Protein AF-A0A849DJ52-F1 (afdb_monomer_lite)

Structure (mmCIF, N/CA/C/O backbone):
data_AF-A0A849DJ52-F1
#
_entry.id   AF-A0A849DJ52-F1
#
loop_
_atom_site.group_PDB
_atom_site.id
_atom_site.type_symbol
_atom_site.label_atom_id
_atom_site.label_alt_id
_atom_site.label_comp_id
_atom_site.label_asym_id
_atom_site.label_entity_id
_atom_site.label_seq_id
_atom_site.pdbx_PDB_ins_code
_atom_site.Cartn_x
_atom_site.Cartn_y
_atom_site.Cartn_z
_atom_site.occupancy
_atom_site.B_iso_or_equiv
_atom_site.auth_seq_id
_atom_site.auth_comp_id
_atom_site.auth_asym_id
_atom_site.auth_atom_id
_atom_site.pdbx_PDB_model_num
ATOM 1 N N . MET A 1 1 ? -24.517 9.398 11.018 1.00 34.56 1 MET A N 1
ATOM 2 C CA . MET A 1 1 ? -25.218 9.205 9.733 1.00 34.56 1 MET A CA 1
ATOM 3 C C . MET A 1 1 ? -24.874 7.808 9.237 1.00 34.56 1 MET A C 1
ATOM 5 O O . MET A 1 1 ? -23.685 7.560 9.081 1.00 34.56 1 MET A O 1
ATOM 9 N N . PRO A 1 2 ? -25.833 6.880 9.090 1.00 39.38 2 PRO A N 1
ATOM 10 C CA . PRO A 1 2 ? -25.569 5.595 8.452 1.00 39.38 2 PRO A CA 1
ATOM 11 C C . PRO A 1 2 ? -25.467 5.815 6.936 1.00 39.38 2 PRO A C 1
ATOM 13 O O . PRO A 1 2 ? -26.338 6.447 6.345 1.00 39.38 2 PRO A O 1
ATOM 16 N N . THR A 1 3 ? -24.376 5.365 6.323 1.00 46.88 3 THR A N 1
ATOM 17 C CA . THR A 1 3 ? -24.147 5.455 4.877 1.00 46.88 3 THR A CA 1
ATOM 18 C C . THR A 1 3 ? -25.051 4.467 4.148 1.00 46.88 3 THR A C 1
ATOM 20 O O . THR A 1 3 ? -24.991 3.262 4.391 1.00 46.88 3 THR A O 1
ATOM 23 N N . THR A 1 4 ? -25.912 4.978 3.275 1.00 40.31 4 THR A N 1
ATOM 24 C CA . THR A 1 4 ? -26.724 4.183 2.351 1.00 40.31 4 THR A CA 1
ATOM 25 C C . THR A 1 4 ? -25.803 3.443 1.369 1.00 40.31 4 THR A C 1
ATOM 27 O O . THR A 1 4 ? -24.839 4.045 0.899 1.00 40.31 4 THR A O 1
ATOM 30 N N . PRO A 1 5 ? -26.059 2.163 1.051 1.00 43.84 5 PRO A N 1
ATOM 31 C CA . PRO A 1 5 ? -25.337 1.465 -0.009 1.00 43.84 5 PRO A CA 1
ATOM 32 C C . PRO A 1 5 ? -25.728 2.032 -1.382 1.00 43.84 5 PRO A C 1
ATOM 34 O O . PRO A 1 5 ? -26.912 2.255 -1.637 1.00 43.84 5 PRO A O 1
ATOM 37 N N . ASP A 1 6 ? -24.746 2.252 -2.260 1.00 45.34 6 ASP A N 1
ATOM 38 C CA . ASP A 1 6 ? -24.991 2.640 -3.653 1.00 45.34 6 ASP A CA 1
ATOM 39 C C . ASP A 1 6 ? -25.774 1.539 -4.392 1.00 45.34 6 ASP A C 1
ATOM 41 O O . ASP A 1 6 ? -25.472 0.346 -4.289 1.00 45.34 6 ASP A O 1
ATOM 45 N N . SER A 1 7 ? -26.792 1.956 -5.149 1.00 41.53 7 SER A N 1
ATOM 46 C CA . SER A 1 7 ? -27.849 1.122 -5.747 1.00 41.53 7 SER A CA 1
ATOM 47 C C . SER A 1 7 ? -27.408 0.111 -6.821 1.00 41.53 7 SER A C 1
ATOM 49 O O . SER A 1 7 ? -28.259 -0.583 -7.368 1.00 41.53 7 SER A O 1
ATOM 51 N N . ASP A 1 8 ? -26.110 -0.026 -7.097 1.00 46.09 8 ASP A N 1
ATOM 52 C CA . ASP A 1 8 ? -25.573 -0.922 -8.137 1.00 46.09 8 ASP A CA 1
ATOM 53 C C . ASP A 1 8 ? -24.935 -2.212 -7.588 1.00 46.09 8 ASP A C 1
ATOM 55 O O . ASP A 1 8 ? -24.319 -2.974 -8.333 1.00 46.09 8 ASP A O 1
ATOM 59 N N . GLY A 1 9 ? -24.993 -2.467 -6.276 1.00 43.56 9 GLY A N 1
ATOM 60 C CA . GLY A 1 9 ? -24.270 -3.601 -5.677 1.00 43.56 9 GLY A CA 1
ATOM 61 C C . GLY A 1 9 ? -22.739 -3.475 -5.783 1.00 43.56 9 GLY A C 1
ATOM 62 O O . GLY A 1 9 ? -22.006 -4.410 -5.453 1.00 43.56 9 GLY A O 1
ATOM 63 N N . ARG A 1 10 ? -22.241 -2.308 -6.215 1.00 45.94 10 ARG A N 1
ATOM 64 C CA . ARG A 1 10 ? -20.831 -1.924 -6.148 1.00 45.94 10 ARG A CA 1
ATOM 65 C C . ARG A 1 10 ? -20.465 -1.719 -4.690 1.00 45.94 10 ARG A C 1
ATOM 67 O O . ARG A 1 10 ? -20.949 -0.800 -4.041 1.00 45.94 10 ARG A O 1
ATOM 74 N N . LEU A 1 11 ? -19.594 -2.579 -4.174 1.00 42.84 11 LEU A N 1
ATOM 75 C CA . LEU A 1 11 ? -18.992 -2.350 -2.869 1.00 42.84 11 LEU A CA 1
ATOM 76 C C . LEU A 1 11 ? -18.143 -1.065 -2.962 1.00 42.84 11 LEU A C 1
ATOM 78 O O . LEU A 1 11 ? -17.189 -1.057 -3.745 1.00 42.84 11 LEU A O 1
ATOM 82 N N . PRO A 1 12 ? -18.411 -0.022 -2.148 1.00 51.62 12 PRO A N 1
ATOM 83 C CA . PRO A 1 12 ? -17.654 1.246 -2.125 1.00 51.62 12 PRO A CA 1
ATOM 84 C C . PRO A 1 12 ? -16.151 1.082 -1.843 1.00 51.62 12 PRO A C 1
ATOM 86 O O . PRO A 1 12 ? -15.365 2.023 -1.901 1.00 51.62 12 PRO A O 1
ATOM 89 N N . LEU A 1 13 ? -15.749 -0.138 -1.500 1.00 51.47 13 LEU A N 1
ATOM 90 C CA . LEU A 1 13 ? -14.443 -0.521 -1.008 1.00 51.47 13 LEU A CA 1
ATOM 91 C C . LEU A 1 13 ? -13.302 -0.245 -1.997 1.00 51.47 13 LEU A C 1
ATOM 93 O O . LEU A 1 13 ? -12.188 0.054 -1.564 1.00 51.47 13 LEU A O 1
ATOM 97 N N . LEU A 1 14 ? -13.566 -0.360 -3.308 1.00 55.97 14 LEU A N 1
ATOM 98 C CA . LEU A 1 14 ? -12.530 -0.458 -4.349 1.00 55.97 14 LEU A CA 1
ATOM 99 C C . LEU A 1 14 ? -12.877 0.274 -5.661 1.00 55.97 14 LEU A C 1
ATOM 101 O O . LEU A 1 14 ? -12.402 -0.104 -6.727 1.00 55.97 14 LEU A O 1
ATOM 105 N N . ASP A 1 15 ? -13.616 1.385 -5.604 1.00 60.03 15 ASP A N 1
ATOM 106 C CA . ASP A 1 15 ? -13.786 2.262 -6.783 1.00 60.03 15 ASP A CA 1
ATOM 107 C C . ASP A 1 15 ? -12.468 2.950 -7.229 1.00 60.03 15 ASP A C 1
ATOM 109 O O . ASP A 1 15 ? -12.388 3.614 -8.256 1.00 60.03 15 ASP A O 1
ATOM 113 N N . VAL A 1 16 ? -11.364 2.738 -6.500 1.00 60.03 16 VAL A N 1
ATOM 114 C CA . VAL A 1 16 ? -10.008 3.126 -6.935 1.00 60.03 16 VAL A CA 1
ATOM 115 C C . VAL A 1 16 ? -9.612 2.438 -8.249 1.00 60.03 16 VAL A C 1
ATOM 117 O O . VAL A 1 16 ? -8.852 3.007 -9.026 1.00 60.03 16 VAL A O 1
ATOM 120 N N . ALA A 1 17 ? -10.146 1.245 -8.517 1.00 63.12 17 ALA A N 1
ATOM 121 C CA . ALA A 1 17 ? -9.889 0.499 -9.745 1.00 63.12 17 ALA A CA 1
ATOM 122 C C . ALA A 1 17 ? -10.789 0.924 -10.924 1.00 63.12 17 ALA A C 1
ATOM 124 O O . ALA A 1 17 ? -10.765 0.272 -11.965 1.00 63.12 17 ALA A O 1
ATOM 125 N N . GLY A 1 18 ? -11.627 1.960 -10.769 1.00 65.00 18 GLY A N 1
ATOM 126 C CA . GLY A 1 18 ? -12.531 2.425 -11.829 1.00 65.00 18 GLY A CA 1
ATOM 127 C C . GLY A 1 18 ? -13.534 1.363 -12.297 1.00 65.00 18 GLY A C 1
ATOM 128 O O . GLY A 1 18 ? -13.941 1.360 -13.455 1.00 65.00 18 GLY A O 1
ATOM 129 N N . GLY A 1 19 ? -13.900 0.429 -11.413 1.00 68.19 19 GLY A N 1
ATOM 130 C CA . GLY A 1 19 ? -14.784 -0.696 -11.723 1.00 68.19 19 GLY A CA 1
ATOM 131 C C . GLY A 1 19 ? -14.089 -1.969 -12.219 1.00 68.19 19 GLY A C 1
ATOM 132 O O . GLY A 1 19 ? -14.780 -2.968 -12.423 1.00 68.19 19 GLY A O 1
ATOM 133 N N . ASP A 1 20 ? -12.760 -1.985 -12.359 1.00 75.44 20 ASP A N 1
ATOM 134 C CA . ASP A 1 20 ? -12.018 -3.191 -12.733 1.00 75.44 20 ASP A CA 1
ATOM 135 C C . ASP A 1 20 ? -11.967 -4.197 -11.566 1.00 75.44 20 ASP A C 1
ATOM 137 O O . ASP A 1 20 ? -11.340 -3.969 -10.522 1.00 75.44 20 ASP A O 1
ATOM 141 N N . GLN A 1 21 ? -12.641 -5.340 -11.733 1.00 75.06 21 GLN A N 1
ATOM 142 C CA . GLN A 1 21 ? -12.698 -6.380 -10.705 1.00 75.06 21 GLN A CA 1
ATOM 143 C C . GLN A 1 21 ? -11.374 -7.121 -10.509 1.00 75.06 21 GLN A C 1
ATOM 145 O O . GLN A 1 21 ? -11.105 -7.553 -9.385 1.00 75.06 21 GLN A O 1
ATOM 150 N N . ALA A 1 22 ? -10.571 -7.319 -11.555 1.00 79.00 22 ALA A N 1
ATOM 151 C CA . ALA A 1 22 ? -9.304 -8.036 -11.437 1.00 79.00 22 ALA A CA 1
ATOM 152 C C . ALA A 1 22 ? -8.297 -7.197 -10.643 1.00 79.00 22 ALA A C 1
ATOM 154 O O . ALA A 1 22 ? -7.700 -7.686 -9.683 1.00 79.00 22 ALA A O 1
ATOM 155 N N . VAL A 1 23 ? -8.208 -5.904 -10.957 1.00 78.56 23 VAL A N 1
ATOM 156 C CA . VAL A 1 23 ? -7.404 -4.928 -10.215 1.00 78.56 23 VAL A CA 1
ATOM 157 C C . VAL A 1 23 ? -7.918 -4.785 -8.781 1.00 78.56 23 VAL A C 1
ATOM 159 O O . VAL A 1 23 ? -7.127 -4.783 -7.841 1.00 78.56 23 VAL A O 1
ATOM 162 N N . SER A 1 24 ? -9.238 -4.759 -8.576 1.00 79.00 24 SER A N 1
ATOM 163 C CA . SER A 1 24 ? -9.835 -4.741 -7.232 1.00 79.00 24 SER A CA 1
ATOM 164 C C . SER A 1 24 ? -9.425 -5.955 -6.386 1.00 79.00 24 SER A C 1
ATOM 166 O O . SER A 1 24 ? -9.069 -5.812 -5.214 1.00 79.00 24 SER A O 1
ATOM 168 N N . ARG A 1 25 ? -9.450 -7.163 -6.965 1.00 81.94 25 ARG A N 1
ATOM 169 C CA . ARG A 1 25 ? -9.001 -8.390 -6.282 1.00 81.94 25 ARG A CA 1
ATOM 170 C C . ARG A 1 25 ? -7.511 -8.332 -5.973 1.00 81.94 25 ARG A C 1
ATOM 172 O O . ARG A 1 25 ? -7.128 -8.597 -4.838 1.00 81.94 25 ARG A O 1
ATOM 179 N N . HIS A 1 26 ? -6.703 -7.905 -6.939 1.00 84.69 26 HIS A N 1
ATOM 180 C CA . HIS A 1 26 ? -5.267 -7.753 -6.750 1.00 84.69 26 HIS A CA 1
ATOM 181 C C . HIS A 1 26 ? -4.934 -6.790 -5.598 1.00 84.69 26 HIS A C 1
ATOM 183 O O . HIS A 1 26 ? -4.177 -7.145 -4.697 1.00 84.69 26 HIS A O 1
ATOM 189 N N . LEU A 1 27 ? -5.575 -5.616 -5.550 1.00 84.50 27 LEU A N 1
ATOM 190 C CA . LEU A 1 27 ? -5.407 -4.655 -4.453 1.00 84.50 27 LEU A CA 1
ATOM 191 C C . LEU A 1 27 ? -5.787 -5.252 -3.091 1.00 84.50 27 LEU A C 1
ATOM 193 O O . LEU A 1 27 ? -5.105 -5.012 -2.093 1.00 84.50 27 LEU A O 1
ATOM 197 N N . ARG A 1 28 ? -6.850 -6.061 -3.037 1.00 86.25 28 ARG A N 1
ATOM 198 C CA . ARG A 1 28 ? -7.256 -6.769 -1.816 1.00 86.25 28 ARG A CA 1
ATOM 199 C C . ARG A 1 28 ? -6.188 -7.757 -1.347 1.00 86.25 28 ARG A C 1
ATOM 201 O O . ARG A 1 28 ? -5.915 -7.830 -0.149 1.00 86.25 28 ARG A O 1
ATOM 208 N N . ASP A 1 29 ? -5.580 -8.494 -2.268 1.00 88.31 29 ASP A N 1
ATOM 209 C CA . ASP A 1 29 ? -4.514 -9.441 -1.939 1.00 88.31 29 ASP A CA 1
ATOM 210 C C . ASP A 1 29 ? -3.242 -8.717 -1.477 1.00 88.31 29 ASP A C 1
ATOM 212 O O . ASP A 1 29 ? -2.635 -9.121 -0.485 1.00 88.31 29 ASP A O 1
ATOM 216 N N . CYS A 1 30 ? -2.899 -7.576 -2.085 1.00 88.00 30 CYS A N 1
ATOM 217 C CA . CYS A 1 30 ? -1.821 -6.714 -1.595 1.00 88.00 30 CYS A CA 1
ATOM 218 C C . CYS A 1 30 ? -2.063 -6.246 -0.152 1.00 88.00 30 CYS A C 1
ATOM 220 O O . CYS A 1 30 ? -1.162 -6.329 0.684 1.00 88.00 30 CYS A O 1
ATOM 222 N N . LEU A 1 31 ? -3.279 -5.795 0.172 1.00 89.69 31 LEU A N 1
ATOM 223 C CA . LEU A 1 31 ? -3.635 -5.365 1.528 1.00 89.69 31 LEU A CA 1
ATOM 224 C C . LEU A 1 31 ? -3.504 -6.500 2.552 1.00 89.69 31 LEU A C 1
ATOM 226 O O . LEU A 1 31 ? -2.996 -6.276 3.651 1.00 89.69 31 LEU A O 1
ATOM 230 N N . ARG A 1 32 ? -3.890 -7.730 2.189 1.00 90.75 32 ARG A N 1
ATOM 231 C CA . ARG A 1 32 ? -3.701 -8.914 3.046 1.00 90.75 32 ARG A CA 1
ATOM 232 C C . ARG A 1 32 ? -2.226 -9.165 3.348 1.00 90.75 32 ARG A C 1
ATOM 234 O O . ARG A 1 32 ? -1.871 -9.336 4.512 1.00 90.75 32 ARG A O 1
ATOM 241 N N . VAL A 1 33 ? -1.365 -9.092 2.333 1.00 90.50 33 VAL A N 1
ATOM 242 C CA . VAL A 1 33 ? 0.088 -9.238 2.518 1.00 90.50 33 VAL A CA 1
ATOM 243 C C . VAL A 1 33 ? 0.634 -8.155 3.451 1.00 90.50 33 VAL A C 1
ATOM 245 O O . VAL A 1 33 ? 1.401 -8.461 4.363 1.00 90.50 33 VAL A O 1
ATOM 248 N N . LEU A 1 34 ? 0.229 -6.894 3.271 1.00 88.00 34 LEU A N 1
ATOM 249 C CA . LEU A 1 34 ? 0.674 -5.798 4.139 1.00 88.00 34 LEU A CA 1
ATOM 250 C C . LEU A 1 34 ? 0.245 -6.012 5.597 1.00 88.00 34 LEU A C 1
ATOM 252 O O . LEU A 1 34 ? 1.057 -5.842 6.506 1.00 88.00 34 LEU A O 1
ATOM 256 N N . ARG A 1 35 ? -0.999 -6.443 5.822 1.00 89.94 35 ARG A N 1
ATOM 257 C CA . ARG A 1 35 ? -1.537 -6.769 7.150 1.00 89.94 35 ARG A CA 1
ATOM 258 C C . ARG A 1 35 ? -0.758 -7.885 7.853 1.00 89.94 35 ARG A C 1
ATOM 260 O O . ARG A 1 35 ? -0.533 -7.809 9.060 1.00 89.94 35 ARG A O 1
ATOM 267 N N . GLU A 1 36 ? -0.370 -8.924 7.118 1.00 90.31 36 GLU A N 1
ATOM 268 C CA . GLU A 1 36 ? 0.398 -10.056 7.652 1.00 90.31 36 GLU A CA 1
ATOM 269 C C . GLU A 1 36 ? 1.840 -9.673 8.004 1.00 90.31 36 GLU A C 1
ATOM 271 O O . GLU A 1 36 ? 2.413 -10.222 8.942 1.00 90.31 36 GLU A O 1
ATOM 276 N N . ARG A 1 37 ? 2.428 -8.731 7.258 1.00 86.69 37 ARG A N 1
ATOM 277 C CA . ARG A 1 37 ? 3.847 -8.357 7.364 1.00 86.69 37 ARG A CA 1
ATOM 278 C C . ARG A 1 37 ? 4.140 -7.216 8.333 1.00 86.69 37 ARG A C 1
ATOM 280 O O . ARG A 1 37 ? 5.293 -7.053 8.717 1.00 86.69 37 ARG A O 1
ATOM 287 N N . THR A 1 38 ? 3.146 -6.408 8.681 1.00 85.62 38 THR A N 1
ATOM 288 C CA . THR A 1 38 ? 3.299 -5.321 9.656 1.00 85.62 38 THR A CA 1
ATOM 289 C C . THR A 1 38 ? 3.057 -5.820 11.073 1.00 85.62 38 THR A C 1
ATOM 291 O O . THR A 1 38 ? 2.170 -6.642 11.269 1.00 85.62 38 THR A O 1
ATOM 294 N N . 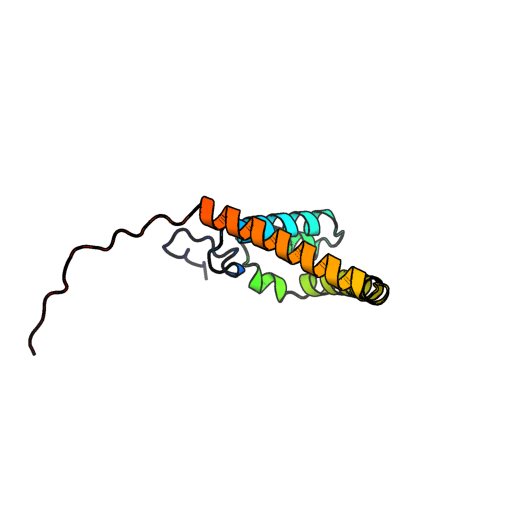ASP A 1 39 ? 3.783 -5.299 12.060 1.00 87.75 39 ASP A N 1
ATOM 295 C CA . ASP A 1 39 ? 3.500 -5.528 13.485 1.00 87.75 39 ASP A CA 1
ATOM 296 C C . ASP A 1 39 ? 2.667 -4.410 14.122 1.00 87.75 39 ASP A C 1
ATOM 298 O O . ASP A 1 39 ? 2.231 -4.544 15.265 1.00 87.75 39 ASP A O 1
ATOM 302 N N . ASP A 1 40 ? 2.391 -3.337 13.376 1.00 89.44 40 ASP A N 1
ATOM 303 C CA . ASP A 1 40 ? 1.608 -2.203 13.854 1.00 89.44 40 ASP A CA 1
ATOM 304 C C . ASP A 1 40 ? 0.117 -2.589 13.997 1.00 89.44 40 ASP A C 1
ATOM 306 O O . ASP A 1 40 ? -0.569 -2.843 12.996 1.00 89.44 40 ASP A O 1
ATOM 310 N N . PRO A 1 41 ? -0.427 -2.631 15.231 1.00 91.88 41 PRO A N 1
ATOM 311 C CA . PRO A 1 41 ? -1.815 -3.007 15.463 1.00 91.88 41 PRO A CA 1
ATOM 312 C C . PRO A 1 41 ? -2.816 -1.964 14.947 1.00 91.88 41 PRO A C 1
ATOM 314 O O . PRO A 1 41 ? -3.944 -2.332 14.610 1.00 91.88 41 PRO A O 1
ATOM 317 N N . ALA A 1 42 ? -2.440 -0.684 14.880 1.00 90.19 42 ALA A N 1
ATOM 318 C CA . ALA A 1 42 ? -3.298 0.375 14.361 1.00 90.19 42 ALA A CA 1
ATOM 319 C C . ALA A 1 42 ? -3.427 0.258 12.836 1.00 90.19 42 ALA A C 1
ATOM 321 O O . ALA A 1 42 ? -4.538 0.286 12.306 1.00 90.19 42 ALA A O 1
ATOM 322 N N . PHE A 1 43 ? -2.317 -0.013 12.146 1.00 91.62 43 PHE A N 1
ATOM 323 C CA . PHE A 1 43 ? -2.338 -0.307 10.713 1.00 91.62 43 PHE A CA 1
ATOM 324 C C . PHE A 1 43 ? -3.120 -1.588 10.392 1.00 91.62 43 PHE A C 1
ATOM 326 O O . PHE A 1 43 ? -3.928 -1.594 9.465 1.00 91.62 43 PHE A O 1
ATOM 333 N N . ARG A 1 44 ? -2.938 -2.673 11.165 1.00 93.81 44 ARG A N 1
ATOM 334 C CA . ARG A 1 44 ? -3.704 -3.920 10.958 1.00 93.81 44 ARG A CA 1
ATOM 335 C C . ARG A 1 44 ? -5.212 -3.676 11.024 1.00 93.81 44 ARG A C 1
ATOM 337 O O . ARG A 1 44 ? -5.931 -4.136 10.144 1.00 93.81 44 ARG A O 1
ATOM 344 N N . ARG A 1 45 ? -5.677 -2.911 12.019 1.00 93.19 45 ARG A N 1
ATOM 345 C CA . ARG A 1 45 ? -7.096 -2.537 12.156 1.00 93.19 45 ARG A CA 1
ATOM 346 C C . ARG A 1 45 ? -7.588 -1.699 10.985 1.00 93.19 45 ARG A C 1
ATOM 348 O O . ARG A 1 45 ? -8.656 -1.978 10.456 1.00 93.19 45 ARG A O 1
ATOM 355 N N . LEU A 1 46 ? -6.792 -0.721 10.554 1.00 92.19 46 LEU A N 1
ATOM 356 C CA . LEU A 1 46 ? -7.119 0.101 9.394 1.00 92.19 46 LEU A CA 1
ATOM 357 C C . LEU A 1 46 ? -7.311 -0.752 8.134 1.00 92.19 46 LEU A C 1
ATOM 359 O O . LEU A 1 46 ? -8.268 -0.547 7.392 1.00 92.19 46 LEU A O 1
ATOM 363 N N . VAL A 1 47 ? -6.421 -1.719 7.901 1.00 92.00 47 VAL A N 1
ATOM 364 C CA . VAL A 1 47 ? -6.543 -2.640 6.768 1.00 92.00 47 VAL A CA 1
ATOM 365 C C . VAL A 1 47 ? -7.753 -3.559 6.925 1.00 92.00 47 VAL A C 1
ATOM 367 O O . VAL A 1 47 ? -8.467 -3.759 5.950 1.00 92.00 47 VAL A O 1
ATOM 370 N N . ASP A 1 48 ? -8.032 -4.073 8.124 1.00 92.19 48 ASP A N 1
ATOM 371 C CA . ASP A 1 48 ? -9.229 -4.887 8.381 1.00 92.19 48 ASP A CA 1
ATOM 372 C C . ASP A 1 48 ? -10.520 -4.110 8.083 1.00 92.19 48 ASP A C 1
ATOM 374 O O . ASP A 1 48 ? -11.417 -4.633 7.426 1.00 92.19 48 ASP A O 1
ATOM 378 N N . ASP A 1 49 ? -10.594 -2.830 8.452 1.00 90.19 49 ASP A N 1
ATOM 379 C CA . ASP A 1 49 ? -11.731 -1.966 8.108 1.00 90.19 49 ASP A CA 1
ATOM 380 C C . ASP A 1 49 ? -11.904 -1.788 6.590 1.00 90.19 49 ASP A C 1
ATOM 382 O O . ASP A 1 49 ? -13.036 -1.719 6.101 1.00 90.19 49 ASP A O 1
ATOM 386 N N . VAL A 1 50 ? -10.799 -1.764 5.838 1.00 88.94 50 VAL A N 1
ATOM 387 C CA . VAL A 1 50 ? -10.805 -1.726 4.366 1.00 88.94 50 VAL A CA 1
ATOM 388 C C . VAL A 1 50 ? -11.089 -3.088 3.746 1.00 88.94 50 VAL A C 1
ATOM 390 O O . VAL A 1 50 ? -11.610 -3.154 2.645 1.00 88.94 50 VAL A O 1
ATOM 393 N N . LEU A 1 51 ? -10.766 -4.203 4.388 1.00 88.56 51 LEU A N 1
ATOM 394 C CA . LEU A 1 51 ? -11.102 -5.526 3.855 1.00 88.56 51 LEU A CA 1
ATOM 395 C C . LEU A 1 51 ? -12.574 -5.877 4.110 1.00 88.56 51 LEU A C 1
ATOM 397 O O . LEU A 1 51 ? -13.201 -6.524 3.268 1.00 88.56 51 LEU A O 1
ATOM 401 N N . ASP A 1 52 ? -13.129 -5.388 5.219 1.00 86.94 52 ASP A N 1
ATOM 402 C CA . ASP A 1 52 ? -14.488 -5.681 5.681 1.00 86.94 52 ASP A CA 1
ATOM 403 C C . ASP A 1 52 ? -15.566 -4.750 5.105 1.00 86.94 52 ASP A C 1
ATOM 405 O O . ASP A 1 52 ? -16.746 -4.902 5.420 1.00 86.94 52 ASP A O 1
ATOM 409 N N . GLY A 1 53 ? -15.206 -3.766 4.278 1.00 82.62 53 GLY A N 1
ATOM 410 C CA . GLY A 1 53 ? -16.196 -2.841 3.712 1.00 82.62 53 GLY A CA 1
ATOM 411 C C . GLY A 1 53 ? -16.503 -1.615 4.573 1.00 82.62 53 GLY A C 1
ATOM 412 O O . GLY A 1 53 ? -17.297 -0.778 4.152 1.00 82.62 53 GLY A O 1
ATOM 413 N N . ARG A 1 54 ? -15.912 -1.497 5.770 1.00 84.81 54 ARG A N 1
ATOM 414 C CA . ARG A 1 54 ? -16.223 -0.427 6.736 1.00 84.81 54 ARG A CA 1
ATOM 415 C C . ARG A 1 54 ? -15.593 0.916 6.369 1.00 84.81 54 ARG A C 1
ATOM 417 O O . ARG A 1 54 ? -16.118 1.954 6.762 1.00 84.81 54 ARG A O 1
ATOM 424 N N . ARG A 1 55 ? -14.486 0.900 5.623 1.00 84.31 55 ARG A N 1
ATOM 425 C CA . ARG A 1 55 ? -13.764 2.089 5.148 1.00 84.31 55 ARG A CA 1
ATOM 426 C C . ARG A 1 55 ? -13.298 1.893 3.708 1.00 84.31 55 ARG A C 1
ATOM 428 O O . ARG A 1 55 ? -12.830 0.822 3.355 1.00 84.31 55 ARG A O 1
ATOM 435 N N . GLY A 1 56 ? -13.386 2.929 2.874 1.00 83.25 56 GLY A N 1
ATOM 436 C CA . GLY A 1 56 ? -12.846 2.883 1.510 1.00 83.25 56 GLY A CA 1
ATOM 437 C C . GLY A 1 56 ? -11.317 2.973 1.488 1.00 83.25 56 GLY A C 1
ATOM 438 O O . GLY A 1 56 ? -10.723 3.690 2.293 1.00 83.25 56 GLY A O 1
ATOM 439 N N . LEU A 1 57 ? -10.667 2.307 0.525 1.00 83.75 57 LEU A N 1
ATOM 440 C CA . LEU A 1 57 ? -9.201 2.323 0.404 1.00 83.75 57 LEU A CA 1
ATOM 441 C C . LEU A 1 57 ? -8.630 3.746 0.281 1.00 83.75 57 LEU A C 1
ATOM 443 O O . LEU A 1 57 ? -7.619 4.061 0.900 1.00 83.75 57 LEU A O 1
ATOM 447 N N . ARG A 1 58 ? -9.296 4.632 -0.472 1.00 82.94 58 ARG A N 1
ATOM 448 C CA . ARG A 1 58 ? -8.852 6.026 -0.642 1.00 82.94 58 ARG A CA 1
ATOM 449 C C . ARG A 1 58 ? -8.802 6.792 0.684 1.00 82.94 58 ARG A C 1
ATOM 451 O O . ARG A 1 58 ? -7.853 7.535 0.901 1.00 82.94 58 ARG A O 1
ATOM 458 N N . ASP A 1 59 ? -9.794 6.591 1.547 1.00 84.50 59 ASP A N 1
ATOM 459 C CA . ASP A 1 59 ? -9.856 7.202 2.881 1.00 84.50 59 ASP A CA 1
ATOM 460 C C . ASP A 1 59 ? -8.761 6.625 3.793 1.00 84.50 59 ASP A C 1
ATOM 462 O O . ASP A 1 59 ? -8.029 7.358 4.452 1.00 84.50 59 ASP A O 1
ATOM 466 N N . ALA A 1 60 ? -8.547 5.306 3.747 1.00 86.69 60 ALA A N 1
ATOM 467 C CA . ALA A 1 60 ? -7.471 4.668 4.502 1.00 86.69 60 ALA A CA 1
ATOM 468 C C . ALA A 1 60 ? -6.074 5.159 4.098 1.00 86.69 60 ALA A C 1
ATOM 470 O O . ALA A 1 60 ? -5.231 5.354 4.970 1.00 86.69 60 ALA A O 1
ATOM 471 N N . CYS A 1 61 ? -5.834 5.428 2.812 1.00 84.06 61 CYS A N 1
ATOM 472 C CA . CYS A 1 61 ? -4.560 5.978 2.345 1.00 84.06 61 CYS A CA 1
ATOM 473 C C . CYS A 1 61 ? -4.249 7.378 2.900 1.00 84.06 61 CYS A C 1
ATOM 475 O O . CYS A 1 61 ? -3.087 7.774 2.914 1.00 84.06 61 CYS A O 1
ATOM 477 N N . GLN A 1 62 ? -5.260 8.130 3.340 1.00 86.06 62 GLN A N 1
ATOM 478 C CA . GLN A 1 62 ? -5.085 9.451 3.952 1.00 86.06 62 GLN A CA 1
ATOM 479 C C . GLN A 1 62 ? -4.837 9.375 5.465 1.00 86.06 62 GLN A C 1
ATOM 481 O O . GLN A 1 62 ? -4.513 10.387 6.086 1.00 86.06 62 GLN A O 1
ATOM 486 N N . ALA A 1 63 ? -4.968 8.189 6.064 1.00 87.12 63 ALA A N 1
ATOM 487 C CA . ALA A 1 63 ? -4.742 7.978 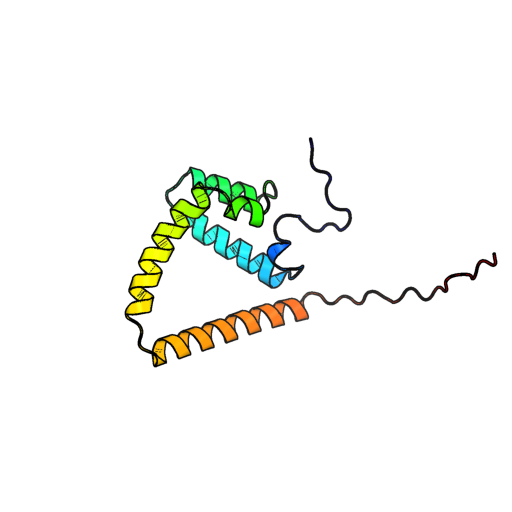7.483 1.00 87.12 63 ALA A CA 1
ATOM 488 C C . ALA A 1 63 ? -3.240 8.014 7.826 1.00 87.12 63 ALA A C 1
ATOM 490 O O . ALA A 1 63 ? -2.375 7.568 7.056 1.00 87.12 63 ALA A O 1
ATOM 491 N N . SER A 1 64 ? -2.911 8.543 9.004 1.00 85.94 64 SER A N 1
ATOM 492 C CA . SER A 1 64 ? -1.521 8.689 9.450 1.00 85.94 64 SER A CA 1
ATOM 493 C C . SER A 1 64 ? -0.863 7.333 9.707 1.00 85.94 64 SER A C 1
ATOM 495 O O . SER A 1 64 ? 0.320 7.160 9.417 1.00 85.94 64 SER A O 1
ATOM 497 N N . GLU A 1 65 ? -1.637 6.351 10.163 1.00 85.12 65 GLU A N 1
ATOM 498 C CA . GLU A 1 65 ? -1.216 4.970 10.390 1.00 85.12 65 GLU A CA 1
ATOM 499 C C . GLU A 1 65 ? -0.769 4.309 9.081 1.00 85.12 65 GLU A C 1
ATOM 501 O O . GLU A 1 65 ? 0.241 3.609 9.039 1.00 85.12 65 GLU A O 1
ATOM 506 N N . PHE A 1 66 ? -1.481 4.586 7.984 1.00 85.75 66 PHE A N 1
ATOM 507 C CA . PHE A 1 66 ? -1.125 4.089 6.658 1.00 85.75 66 PHE A CA 1
ATOM 508 C C . PHE A 1 66 ? 0.184 4.701 6.158 1.00 85.75 66 PHE A C 1
ATOM 510 O O . PHE A 1 66 ? 1.091 3.995 5.710 1.00 85.75 66 PHE A O 1
ATOM 517 N N . THR A 1 67 ? 0.303 6.024 6.291 1.00 81.69 67 THR A N 1
ATOM 518 C CA . THR A 1 67 ? 1.483 6.783 5.859 1.00 81.69 67 THR A CA 1
ATOM 519 C C . THR A 1 67 ? 2.731 6.387 6.655 1.00 81.69 67 THR A C 1
ATOM 521 O O . THR A 1 67 ? 3.813 6.263 6.083 1.00 81.69 67 THR A O 1
ATOM 524 N N . GLY A 1 68 ? 2.594 6.131 7.960 1.00 80.56 68 GLY A N 1
ATOM 525 C CA . GLY A 1 68 ? 3.702 5.720 8.826 1.00 80.56 68 GLY A CA 1
ATOM 526 C C . GLY A 1 68 ? 4.355 4.409 8.383 1.00 80.56 68 GLY A C 1
ATOM 527 O O . GLY A 1 68 ? 5.578 4.343 8.243 1.00 80.56 68 GLY A O 1
ATOM 528 N N . VAL A 1 69 ? 3.547 3.387 8.089 1.00 80.94 69 VAL A N 1
ATOM 529 C CA . VAL A 1 69 ? 4.044 2.085 7.613 1.00 80.94 69 VAL A CA 1
ATOM 530 C C . VAL A 1 69 ? 4.623 2.191 6.202 1.00 80.94 69 VAL A C 1
ATOM 532 O O . VAL A 1 69 ? 5.692 1.635 5.929 1.00 80.94 69 VAL A O 1
ATOM 535 N N . LEU A 1 70 ? 3.967 2.939 5.309 1.00 80.00 70 LEU A N 1
ATOM 536 C CA . LEU A 1 70 ? 4.472 3.139 3.951 1.00 80.00 70 LEU A CA 1
ATOM 537 C C . LEU A 1 70 ? 5.816 3.862 3.926 1.00 80.00 70 LEU A C 1
ATOM 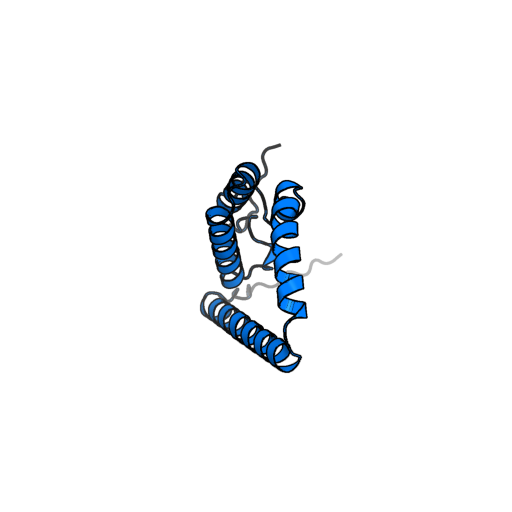539 O O . LEU A 1 70 ? 6.700 3.433 3.190 1.00 80.00 70 LEU A O 1
ATOM 543 N N . ASN A 1 71 ? 6.012 4.902 4.736 1.00 79.50 71 ASN A N 1
ATOM 544 C CA . ASN A 1 71 ? 7.257 5.674 4.742 1.00 79.50 71 ASN A CA 1
ATOM 545 C C . ASN A 1 71 ? 8.488 4.807 5.055 1.00 79.50 71 ASN A C 1
ATOM 547 O O . ASN A 1 71 ? 9.539 4.978 4.435 1.00 79.50 71 ASN A O 1
ATOM 551 N N . ILE A 1 72 ? 8.352 3.830 5.958 1.00 76.44 72 ILE A N 1
ATOM 552 C CA . ILE A 1 72 ? 9.424 2.871 6.271 1.00 76.44 72 ILE A CA 1
ATOM 553 C C . ILE A 1 72 ? 9.734 1.994 5.048 1.00 76.44 72 IL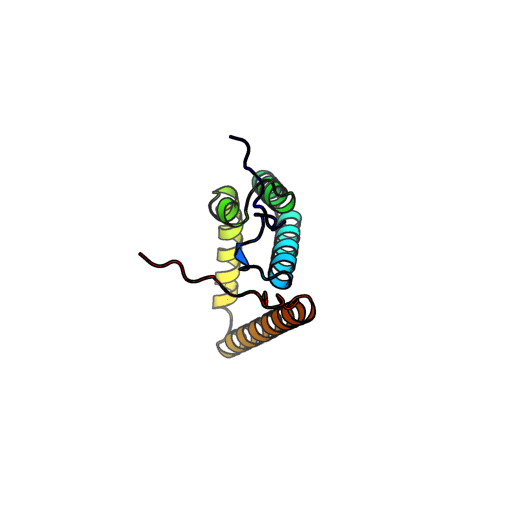E A C 1
ATOM 555 O O . ILE A 1 72 ? 10.898 1.800 4.688 1.00 76.44 72 ILE A O 1
ATOM 559 N N . GLY A 1 73 ? 8.694 1.483 4.383 1.00 76.38 73 GLY A N 1
ATOM 560 C CA . GLY A 1 73 ? 8.835 0.667 3.176 1.00 76.38 73 GLY A CA 1
ATOM 561 C C . GLY A 1 73 ? 9.448 1.439 2.006 1.00 76.38 73 GLY A C 1
ATOM 562 O O . GLY A 1 73 ? 10.360 0.935 1.351 1.00 76.38 73 GLY A O 1
ATOM 563 N N . VAL A 1 74 ? 9.002 2.678 1.789 1.00 79.44 74 VAL A N 1
ATOM 564 C CA . VAL A 1 74 ? 9.477 3.571 0.723 1.00 79.44 74 VAL A CA 1
ATOM 565 C C . VAL A 1 74 ? 10.949 3.916 0.915 1.00 79.44 74 VAL A C 1
ATOM 567 O O . VAL A 1 74 ? 11.707 3.839 -0.045 1.00 79.44 74 VAL A O 1
ATOM 570 N N . GLY A 1 75 ? 11.393 4.209 2.142 1.00 80.25 75 GLY A N 1
ATOM 571 C CA . GLY A 1 75 ? 12.810 4.478 2.408 1.00 80.25 75 GLY A CA 1
ATOM 572 C C . GLY A 1 75 ? 13.719 3.286 2.087 1.00 80.25 75 GLY A C 1
ATOM 573 O O . GLY A 1 75 ? 14.811 3.458 1.544 1.00 80.25 75 GLY A O 1
ATOM 574 N N . ARG A 1 76 ? 13.264 2.060 2.373 1.00 80.25 76 ARG A N 1
ATOM 575 C CA . ARG A 1 76 ? 13.997 0.834 2.016 1.00 80.25 76 ARG A CA 1
ATOM 576 C C . ARG A 1 76 ? 13.962 0.558 0.512 1.00 80.25 76 ARG A C 1
ATOM 578 O O . ARG A 1 76 ? 14.953 0.090 -0.046 1.00 80.25 76 ARG A O 1
ATOM 585 N N . PHE A 1 77 ? 12.828 0.822 -0.132 1.00 81.75 77 PHE A N 1
ATOM 586 C CA . PHE A 1 77 ? 12.680 0.693 -1.577 1.00 81.75 77 PHE A CA 1
ATOM 587 C C . PHE A 1 77 ? 13.593 1.672 -2.320 1.00 81.75 77 PHE A C 1
ATOM 589 O O . PHE A 1 77 ? 14.324 1.235 -3.200 1.00 81.75 77 PHE A O 1
ATOM 596 N N . ALA A 1 78 ? 13.615 2.949 -1.925 1.00 84.62 78 ALA A N 1
ATOM 597 C CA . ALA A 1 78 ? 14.448 3.982 -2.539 1.00 84.62 78 ALA A CA 1
ATOM 598 C C . ALA A 1 78 ? 15.935 3.602 -2.510 1.00 84.62 78 ALA A C 1
ATOM 600 O O . ALA A 1 78 ? 16.578 3.589 -3.552 1.00 84.62 78 ALA A O 1
ATOM 601 N N . GLN A 1 79 ? 16.442 3.152 -1.355 1.00 85.75 79 GLN A N 1
ATOM 602 C CA . GLN A 1 79 ? 17.823 2.664 -1.237 1.00 85.75 79 GLN A CA 1
ATOM 603 C C . GLN A 1 79 ? 18.127 1.504 -2.189 1.00 85.75 79 GLN A C 1
ATOM 605 O O . GLN A 1 79 ? 19.203 1.446 -2.771 1.00 85.75 79 GLN A O 1
ATOM 610 N N . ARG A 1 80 ? 17.191 0.562 -2.350 1.00 84.50 80 ARG A N 1
ATOM 611 C CA . ARG A 1 80 ? 17.374 -0.561 -3.276 1.00 84.50 80 ARG A CA 1
ATOM 612 C C . ARG A 1 80 ? 17.309 -0.106 -4.730 1.00 84.50 80 ARG A C 1
ATOM 614 O O . ARG A 1 80 ? 18.062 -0.622 -5.542 1.00 84.50 80 ARG A O 1
ATOM 621 N N . TYR A 1 81 ? 16.415 0.824 -5.043 1.00 86.19 81 TYR A N 1
ATOM 622 C CA . TYR A 1 81 ? 16.232 1.363 -6.384 1.00 86.19 81 TYR A CA 1
ATOM 623 C C . TYR A 1 81 ? 17.464 2.145 -6.851 1.00 86.19 81 TYR A C 1
ATOM 625 O O . TYR A 1 81 ? 17.906 1.963 -7.977 1.00 86.19 81 TYR A O 1
ATOM 633 N N . GLU A 1 82 ? 18.076 2.938 -5.968 1.00 89.94 82 GLU A N 1
ATOM 634 C CA . GLU A 1 82 ? 19.327 3.664 -6.239 1.00 89.94 82 GLU A CA 1
ATOM 635 C C . GLU A 1 82 ? 20.522 2.740 -6.532 1.00 89.94 82 GLU A C 1
ATOM 637 O O . GLU A 1 82 ? 21.492 3.167 -7.153 1.00 89.94 82 GLU A O 1
ATOM 642 N N . MET A 1 83 ? 20.461 1.477 -6.100 1.00 90.81 83 MET A N 1
ATOM 643 C CA . MET A 1 83 ? 21.495 0.473 -6.370 1.00 90.81 83 MET A CA 1
ATOM 644 C C . MET A 1 83 ? 21.295 -0.264 -7.701 1.00 90.81 83 MET A C 1
ATOM 646 O O . MET A 1 83 ? 22.160 -1.056 -8.072 1.00 90.81 83 MET A O 1
ATOM 650 N N . LEU A 1 84 ? 20.174 -0.050 -8.396 1.00 90.94 84 LEU A N 1
ATOM 651 C CA . LEU A 1 84 ? 19.900 -0.696 -9.677 1.00 90.94 84 LEU A CA 1
ATOM 652 C C . LEU A 1 84 ? 20.594 0.048 -10.818 1.00 90.94 84 LEU A C 1
ATOM 654 O O . LEU A 1 84 ? 20.597 1.277 -10.887 1.00 90.94 84 LEU A O 1
ATOM 658 N N . SER A 1 85 ? 21.134 -0.715 -11.758 1.00 92.94 85 SER A N 1
ATOM 659 C CA . SER A 1 85 ? 21.564 -0.196 -13.050 1.00 92.94 85 SER A CA 1
ATOM 660 C C . SER A 1 85 ? 20.372 0.194 -13.926 1.00 92.94 85 SER A C 1
ATOM 662 O O . SER A 1 85 ? 19.240 -0.250 -13.735 1.00 92.94 85 SER A O 1
ATOM 664 N N . GLU A 1 86 ? 20.643 0.993 -14.954 1.00 90.94 86 GLU A N 1
ATOM 665 C CA . GLU A 1 86 ? 19.632 1.430 -15.922 1.00 90.94 86 GLU A CA 1
ATOM 666 C C . GLU A 1 86 ? 18.972 0.245 -16.654 1.00 90.94 86 GLU A C 1
ATOM 668 O O . GLU A 1 86 ? 17.767 0.254 -16.905 1.00 90.94 86 GLU A O 1
ATOM 673 N N . ALA A 1 87 ? 19.747 -0.812 -16.926 1.00 91.88 87 ALA A N 1
ATOM 674 C CA . ALA A 1 87 ? 19.244 -2.055 -17.505 1.00 91.88 87 ALA A CA 1
ATOM 675 C C . ALA A 1 87 ? 18.302 -2.797 -16.542 1.00 91.88 87 ALA A C 1
ATOM 677 O O . ALA A 1 87 ? 17.219 -3.211 -16.944 1.00 91.88 87 ALA A O 1
ATOM 678 N N . GLU A 1 88 ? 18.663 -2.900 -15.260 1.00 90.94 88 GLU A N 1
ATOM 679 C CA . GLU A 1 88 ? 17.808 -3.538 -14.250 1.00 90.94 88 GLU A CA 1
ATOM 680 C C . GLU A 1 88 ? 16.508 -2.755 -14.022 1.00 90.94 88 GLU A C 1
ATOM 682 O O . GLU A 1 88 ? 15.448 -3.353 -13.849 1.00 90.94 88 GLU A O 1
ATOM 687 N N . ILE A 1 89 ? 16.554 -1.420 -14.072 1.00 90.19 89 ILE A N 1
ATOM 688 C CA . ILE A 1 89 ? 15.353 -0.575 -14.010 1.00 90.19 89 ILE A CA 1
ATOM 689 C C . ILE A 1 89 ? 14.445 -0.839 -15.219 1.00 90.19 89 ILE A C 1
ATOM 691 O O . ILE A 1 89 ? 13.230 -0.979 -15.055 1.00 90.19 89 ILE A O 1
ATOM 695 N N . ALA A 1 90 ? 15.016 -0.932 -16.424 1.00 91.75 90 ALA A N 1
ATOM 696 C CA . ALA A 1 90 ? 14.261 -1.243 -17.635 1.00 91.75 90 ALA A CA 1
ATOM 697 C C . ALA A 1 90 ? 13.608 -2.634 -17.559 1.00 91.75 90 ALA A C 1
ATOM 699 O O . ALA A 1 90 ? 12.433 -2.781 -17.908 1.00 91.75 90 ALA A O 1
ATOM 700 N N . ASP A 1 91 ? 14.329 -3.628 -17.038 1.00 92.19 91 ASP A N 1
ATOM 701 C CA . ASP A 1 91 ? 13.815 -4.983 -16.838 1.00 92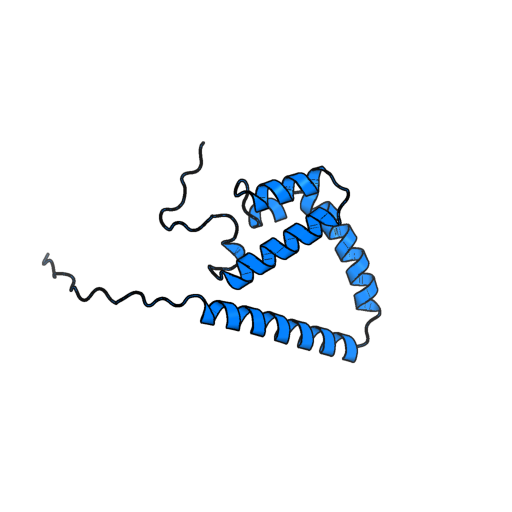.19 91 ASP A CA 1
ATOM 702 C C . ASP A 1 91 ? 12.671 -5.020 -15.815 1.00 92.19 91 ASP A C 1
ATOM 704 O O . ASP A 1 91 ? 11.626 -5.617 -16.095 1.00 92.19 91 ASP A O 1
ATOM 708 N N . LEU A 1 92 ? 12.806 -4.321 -14.679 1.00 89.25 92 LEU A N 1
ATOM 709 C CA . LEU A 1 92 ? 11.722 -4.172 -13.698 1.00 89.25 92 LEU A CA 1
ATOM 710 C C . LEU A 1 92 ? 10.490 -3.487 -14.308 1.00 89.25 92 LEU A C 1
ATOM 712 O O . LEU A 1 92 ? 9.357 -3.902 -14.054 1.00 89.25 92 LEU A O 1
ATOM 716 N N . GLY A 1 93 ? 10.693 -2.454 -15.129 1.00 90.69 93 GLY A N 1
ATOM 717 C CA . GLY A 1 93 ? 9.608 -1.779 -15.840 1.00 90.69 93 GLY A CA 1
ATOM 718 C C . GLY A 1 93 ? 8.880 -2.714 -16.810 1.00 90.69 93 GLY A C 1
ATOM 719 O O . GLY A 1 93 ? 7.646 -2.760 -16.833 1.00 90.69 93 GLY A O 1
ATOM 720 N N . ALA A 1 94 ? 9.632 -3.509 -17.576 1.00 92.31 94 ALA A N 1
ATOM 721 C CA . ALA A 1 94 ? 9.075 -4.496 -18.496 1.00 92.31 94 ALA A CA 1
ATOM 722 C C . ALA A 1 94 ? 8.315 -5.611 -17.759 1.00 92.31 94 ALA A C 1
ATOM 724 O O . ALA A 1 94 ? 7.255 -6.042 -18.221 1.00 92.31 94 ALA A O 1
ATOM 725 N N . GLU A 1 95 ? 8.821 -6.068 -16.613 1.00 91.19 95 GLU A N 1
ATOM 726 C CA . GLU A 1 95 ? 8.141 -7.038 -15.753 1.00 91.19 95 GLU A CA 1
ATOM 727 C C . GLU A 1 95 ? 6.814 -6.492 -15.224 1.00 91.19 95 GLU A C 1
ATOM 729 O O . GLU A 1 95 ? 5.780 -7.146 -15.385 1.00 91.19 95 GLU A O 1
ATOM 734 N N . GLY A 1 96 ? 6.818 -5.270 -14.686 1.00 86.94 96 GLY A N 1
ATOM 735 C CA . GLY A 1 96 ? 5.605 -4.607 -14.213 1.00 86.94 96 GLY A CA 1
ATOM 736 C C . GLY A 1 96 ? 4.555 -4.470 -15.316 1.00 86.94 96 GLY A C 1
ATOM 737 O O . GLY A 1 96 ? 3.393 -4.820 -15.114 1.00 86.94 96 GLY A O 1
ATOM 738 N N . ASN A 1 97 ? 4.957 -4.041 -16.516 1.00 87.31 97 ASN A N 1
ATOM 739 C CA . ASN A 1 97 ? 4.026 -3.895 -17.635 1.00 87.31 97 ASN A CA 1
ATOM 740 C C . ASN A 1 97 ? 3.393 -5.234 -18.054 1.00 87.31 97 ASN A C 1
ATOM 742 O O . ASN A 1 97 ? 2.192 -5.289 -18.317 1.00 87.31 97 ASN A O 1
ATOM 746 N N . ARG A 1 98 ? 4.170 -6.329 -18.072 1.00 90.50 98 ARG A N 1
ATOM 747 C CA . ARG A 1 98 ? 3.634 -7.678 -18.338 1.00 90.50 98 ARG A CA 1
ATOM 748 C C . ARG A 1 98 ? 2.626 -8.099 -17.271 1.00 90.50 98 ARG A C 1
ATOM 750 O O . ARG A 1 98 ? 1.539 -8.549 -17.616 1.00 90.50 98 ARG A O 1
ATOM 757 N N . TYR A 1 99 ? 2.963 -7.888 -16.000 1.00 83.88 99 TYR A N 1
ATOM 758 C CA . TYR A 1 99 ? 2.097 -8.227 -14.875 1.00 83.88 99 TYR A CA 1
ATOM 759 C C . TYR A 1 99 ? 0.735 -7.517 -14.94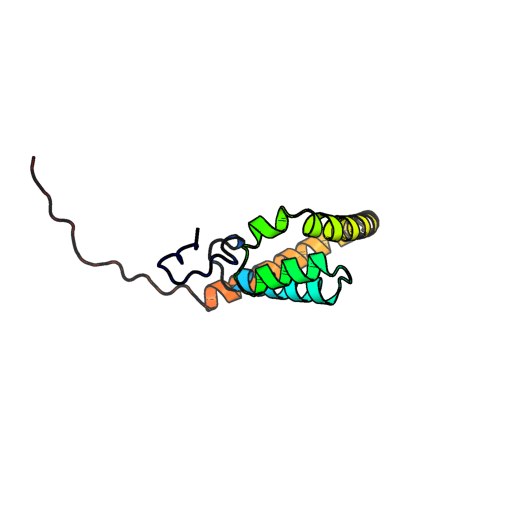8 1.00 83.88 99 TYR A C 1
ATOM 761 O O . TYR A 1 99 ? -0.314 -8.152 -14.831 1.00 83.88 99 TYR A O 1
ATOM 769 N N . PHE A 1 100 ? 0.729 -6.206 -15.209 1.00 80.25 100 PHE A N 1
ATOM 770 C CA . PHE A 1 100 ? -0.517 -5.443 -15.335 1.00 80.25 100 PHE A CA 1
ATOM 771 C C . PHE A 1 100 ? -1.302 -5.775 -16.610 1.00 80.25 100 PHE A C 1
ATOM 773 O O . PHE A 1 100 ? -2.532 -5.802 -16.568 1.00 80.25 100 PHE A O 1
ATOM 780 N N . ALA A 1 101 ? -0.627 -6.088 -17.720 1.00 84.38 101 ALA A N 1
ATOM 781 C CA . ALA A 1 101 ? -1.298 -6.568 -18.928 1.00 84.38 101 ALA A CA 1
ATOM 782 C C . ALA A 1 101 ? -2.013 -7.910 -18.689 1.00 84.38 101 ALA A C 1
ATOM 784 O O . ALA A 1 101 ? -3.125 -8.114 -19.177 1.00 84.38 101 ALA A O 1
ATOM 785 N N . ASP A 1 102 ? -1.416 -8.814 -17.908 1.00 82.56 102 ASP A N 1
ATOM 786 C CA . ASP A 1 102 ? -2.050 -10.080 -17.523 1.00 82.56 102 ASP A CA 1
ATOM 787 C C . ASP A 1 102 ? -3.288 -9.859 -16.647 1.00 82.56 102 ASP A C 1
ATOM 789 O O . ASP A 1 102 ? -4.331 -10.466 -16.896 1.00 82.56 102 ASP A O 1
ATOM 793 N N . LEU A 1 103 ? -3.218 -8.938 -15.680 1.00 77.69 103 LEU A N 1
ATOM 794 C CA . LEU A 1 103 ? -4.375 -8.558 -14.864 1.00 77.69 103 LEU A CA 1
ATOM 795 C C . LEU A 1 103 ? -5.513 -7.963 -15.708 1.00 77.69 103 LEU A C 1
ATOM 797 O O . LEU A 1 103 ? -6.671 -8.342 -15.519 1.00 77.69 103 LEU A O 1
ATOM 801 N N . GLY A 1 104 ? -5.192 -7.082 -16.661 1.00 73.06 104 GLY A N 1
ATOM 802 C CA . GLY A 1 104 ? -6.172 -6.494 -17.579 1.00 73.06 104 GLY A CA 1
ATOM 803 C C . GLY A 1 104 ? -6.863 -7.544 -18.450 1.00 73.06 104 GLY A C 1
ATOM 804 O O . GLY A 1 104 ? -8.086 -7.555 -18.555 1.00 73.06 104 GLY A O 1
ATOM 805 N N . ARG A 1 105 ? -6.106 -8.514 -18.976 1.00 71.44 105 ARG A N 1
ATOM 806 C CA . ARG A 1 105 ? -6.674 -9.632 -19.749 1.00 71.44 105 ARG A CA 1
ATOM 807 C C . ARG A 1 105 ? -7.628 -10.500 -18.929 1.00 71.44 105 ARG A C 1
ATOM 809 O O . ARG A 1 105 ? -8.651 -10.947 -19.445 1.00 71.44 105 ARG A O 1
ATOM 816 N N . VAL A 1 106 ? -7.327 -10.730 -17.649 1.00 63.12 106 VAL A N 1
ATOM 817 C CA . VAL A 1 106 ? -8.235 -11.443 -16.732 1.00 63.12 106 VAL A CA 1
ATOM 818 C C . VAL A 1 106 ? -9.508 -10.628 -16.479 1.00 63.12 106 VAL A C 1
ATOM 820 O O . VAL A 1 106 ? -10.595 -11.203 -16.430 1.00 63.12 106 VAL A O 1
ATOM 823 N N . SER A 1 107 ? -9.401 -9.303 -16.366 1.00 57.88 107 SER A N 1
ATOM 824 C CA . SER A 1 107 ? -10.552 -8.400 -16.225 1.00 57.88 107 SER A CA 1
ATOM 825 C C . SER A 1 107 ? -11.499 -8.487 -17.427 1.00 57.88 107 SER A C 1
ATOM 827 O O . SER A 1 107 ? -12.688 -8.776 -17.263 1.00 57.88 107 SER A O 1
ATOM 829 N N . GLU A 1 108 ? -10.956 -8.363 -18.641 1.00 59.44 108 GLU A N 1
ATOM 830 C CA . GLU A 1 108 ? -11.708 -8.443 -19.901 1.00 59.44 108 GLU A CA 1
ATOM 831 C C . GLU A 1 108 ? -12.389 -9.807 -20.087 1.00 59.44 108 GLU A C 1
ATOM 833 O O . GLU A 1 108 ? -13.541 -9.877 -20.517 1.00 59.44 108 GLU A O 1
ATOM 838 N N . ALA A 1 109 ? -11.715 -10.894 -19.698 1.00 58.34 109 ALA A N 1
ATOM 839 C CA . ALA A 1 109 ? -12.262 -12.247 -19.768 1.00 58.34 109 ALA A CA 1
ATOM 840 C C . ALA A 1 109 ? -13.405 -12.508 -18.766 1.00 58.34 109 ALA A C 1
ATOM 842 O O . ALA A 1 109 ? -14.192 -13.432 -18.972 1.00 58.34 109 ALA A O 1
ATOM 843 N N . THR A 1 110 ? -13.510 -11.718 -17.688 1.00 51.94 110 THR A N 1
ATOM 844 C CA . THR A 1 110 ? -14.455 -11.973 -16.583 1.00 51.94 110 THR A CA 1
ATOM 845 C C . THR A 1 110 ? -15.658 -11.017 -16.567 1.00 51.94 110 THR A C 1
ATOM 847 O O . THR A 1 110 ? -16.615 -11.275 -15.837 1.00 51.94 110 THR A O 1
ATOM 850 N N . GLY A 1 111 ? -15.686 -9.941 -17.367 1.00 47.59 111 GLY A N 1
ATOM 851 C CA . GLY A 1 111 ? -16.840 -9.037 -17.344 1.00 47.59 111 GLY A CA 1
ATOM 852 C C . GLY A 1 111 ? -16.838 -7.881 -18.338 1.00 47.59 111 GLY A C 1
ATOM 853 O O . GLY A 1 111 ? -16.635 -6.738 -17.948 1.00 47.59 111 GLY A O 1
ATOM 854 N N . ASN A 1 112 ? -17.241 -8.153 -19.580 1.00 45.56 112 ASN A N 1
ATOM 855 C CA . ASN A 1 112 ? -18.020 -7.194 -20.365 1.00 45.56 112 ASN A CA 1
ATOM 856 C C . ASN A 1 112 ? -19.338 -7.861 -20.767 1.00 45.56 112 ASN A C 1
ATOM 858 O O . ASN A 1 112 ? -19.513 -8.326 -21.888 1.00 45.56 112 ASN A O 1
ATOM 862 N N . GLY A 1 113 ? -20.246 -7.985 -19.797 1.00 45.31 113 GLY A N 1
ATOM 863 C CA . GLY A 1 113 ? -21.637 -8.282 -20.095 1.00 45.31 113 GLY A CA 1
ATOM 864 C C . GLY A 1 113 ? -22.226 -7.073 -20.804 1.00 45.31 113 GLY A C 1
ATOM 865 O O . GLY A 1 113 ? -22.425 -6.036 -20.172 1.00 45.31 113 GLY A O 1
ATOM 866 N N . GLN A 1 114 ? -22.465 -7.213 -22.109 1.00 42.38 114 GLN A N 1
ATOM 867 C CA . GLN A 1 114 ? -23.325 -6.348 -22.905 1.00 42.38 114 GLN A CA 1
ATOM 868 C C . GLN A 1 114 ? -24.447 -5.755 -22.045 1.00 42.38 114 GLN A C 1
ATOM 870 O O . GLN A 1 114 ? -25.299 -6.484 -21.536 1.00 42.38 114 GLN A O 1
ATOM 875 N N . ARG A 1 115 ? -24.506 -4.426 -21.958 1.00 41.25 115 ARG A N 1
ATOM 876 C CA . ARG A 1 115 ? -25.790 -3.763 -21.751 1.00 41.25 115 ARG A CA 1
ATOM 877 C C . ARG A 1 115 ? -26.549 -3.929 -23.073 1.00 41.25 115 ARG A C 1
ATOM 879 O O . ARG A 1 115 ? -26.098 -3.335 -24.052 1.00 41.25 115 ARG A O 1
ATOM 886 N N . PRO A 1 116 ? -27.627 -4.732 -23.169 1.00 44.03 116 PRO A N 1
ATOM 887 C CA . PRO A 1 116 ? -28.488 -4.638 -24.336 1.00 44.03 116 PRO A CA 1
ATOM 888 C C . PRO A 1 116 ? -28.982 -3.192 -24.406 1.00 44.03 116 PRO A C 1
ATOM 890 O O . PRO A 1 116 ? -29.483 -2.647 -23.418 1.00 44.03 116 PRO A O 1
ATOM 893 N N . GLU A 1 117 ? -28.749 -2.551 -25.547 1.00 43.81 117 GLU A N 1
ATOM 894 C CA . GLU A 1 117 ? -29.382 -1.289 -25.910 1.00 43.81 117 GLU A CA 1
ATOM 895 C C . GLU A 1 117 ? -30.884 -1.428 -25.613 1.00 43.81 117 GLU A C 1
ATOM 897 O O . GLU A 1 117 ? -31.501 -2.384 -26.094 1.00 43.81 117 GLU A O 1
ATOM 902 N N . PRO A 1 118 ? -31.506 -0.555 -24.803 1.00 41.78 118 PRO A N 1
ATOM 903 C CA . PRO A 1 118 ? -32.953 -0.535 -24.749 1.00 41.78 118 PRO A CA 1
ATOM 904 C C . PRO A 1 118 ? -33.455 -0.017 -26.100 1.00 41.78 118 PRO A C 1
ATOM 906 O O . PRO A 1 118 ? -33.477 1.186 -26.357 1.00 41.78 118 PRO A O 1
ATOM 909 N N . GLU A 1 119 ? -33.852 -0.942 -26.973 1.00 49.00 119 GLU A N 1
ATOM 910 C CA . GLU A 1 119 ? -34.727 -0.648 -28.101 1.00 49.00 119 GLU A CA 1
ATOM 911 C C . GLU A 1 119 ? -36.046 -0.097 -27.543 1.00 49.00 119 GLU A C 1
ATOM 913 O O . GLU A 1 119 ? -36.908 -0.830 -27.063 1.00 49.00 119 GLU A O 1
ATOM 918 N N . GLY A 1 120 ? -36.177 1.228 -27.521 1.00 43.00 120 GLY A N 1
ATOM 919 C CA . GLY A 1 120 ? -37.348 1.894 -26.959 1.00 43.00 120 GLY A CA 1
ATOM 920 C C . GLY A 1 120 ? -37.216 3.407 -27.034 1.00 43.00 120 GLY A C 1
ATOM 921 O O . GLY A 1 120 ? -36.661 4.035 -26.138 1.00 43.00 120 GLY A O 1
ATOM 922 N N . GLY A 1 121 ? -37.696 3.982 -28.138 1.00 41.66 121 GLY A N 1
ATOM 923 C CA . GLY A 1 121 ? -37.577 5.399 -28.466 1.00 41.66 121 GLY A CA 1
ATOM 924 C C . GLY A 1 121 ? -38.195 6.357 -27.445 1.00 41.66 121 GLY A C 1
ATOM 925 O O . GLY A 1 121 ? -39.227 6.092 -26.832 1.00 41.66 121 GLY A O 1
ATOM 926 N N . TRP A 1 122 ? -37.573 7.527 -27.322 1.00 43.97 122 TRP A N 1
ATOM 927 C CA . TRP A 1 122 ? -38.119 8.654 -26.574 1.00 43.97 122 TRP A CA 1
ATOM 928 C C . TRP A 1 122 ? -39.257 9.311 -27.375 1.00 43.97 122 TRP A C 1
ATOM 930 O O . TRP A 1 122 ? -39.045 9.649 -28.545 1.00 43.97 122 TRP A O 1
ATOM 940 N N . PRO A 1 123 ? -40.453 9.538 -26.799 1.00 50.22 123 PRO A N 1
ATOM 941 C CA . PRO A 1 123 ? -41.499 10.282 -27.485 1.00 50.22 123 PRO A CA 1
ATOM 942 C C . PRO A 1 123 ? -41.137 11.773 -27.528 1.00 50.22 123 PRO A C 1
ATOM 944 O O . PRO A 1 123 ? -40.721 12.361 -26.529 1.00 50.22 123 PRO A O 1
ATOM 947 N N . ARG A 1 124 ? -41.325 12.403 -28.693 1.00 49.47 124 ARG A N 1
ATOM 948 C CA . ARG A 1 124 ? -41.292 13.865 -28.825 1.00 49.47 124 ARG A CA 1
ATOM 949 C C . ARG A 1 124 ? -42.460 14.467 -28.040 1.00 49.47 124 ARG A C 1
ATOM 951 O O . ARG A 1 124 ? -43.602 14.081 -28.270 1.00 49.47 124 ARG A O 1
ATOM 958 N N . GLN A 1 125 ? -42.186 15.444 -27.182 1.00 41.50 125 GLN A N 1
ATOM 959 C CA . GLN A 1 125 ? -43.204 16.346 -26.633 1.00 41.50 125 GLN A CA 1
ATOM 960 C C . GLN A 1 125 ? -43.090 17.698 -27.364 1.00 41.50 125 GLN A C 1
ATOM 962 O O . GLN A 1 125 ? -41.973 18.209 -27.476 1.00 41.50 125 GLN A O 1
ATOM 967 N N . PRO A 1 126 ? -44.188 18.261 -27.898 1.00 47.38 126 PRO A N 1
ATOM 968 C CA . PRO A 1 126 ? -44.211 19.608 -28.454 1.00 47.38 126 PRO A CA 1
ATOM 969 C C . PRO A 1 126 ? -44.470 20.649 -27.354 1.00 47.38 126 PRO A C 1
ATOM 971 O O . PRO A 1 126 ? -45.285 20.424 -26.459 1.00 47.38 126 PRO A O 1
ATOM 974 N N . GLY A 1 127 ? -43.802 21.795 -27.463 1.00 40.31 127 GLY A N 1
ATOM 975 C CA . GLY A 1 127 ? -44.075 23.022 -26.718 1.00 40.31 127 GLY A CA 1
ATOM 976 C C . GLY A 1 127 ? -43.676 24.208 -27.572 1.00 40.31 127 GLY A C 1
ATOM 977 O O . GLY A 1 127 ? -42.487 24.240 -27.957 1.00 40.31 127 GLY A O 1
#

Sequence (127 aa):
MPTTPDSDGRLPLLDVAGGDQAVSRHLRDCLRVLRERTDDPAFRRLVDDVLDGRRGLRDACQASEFTGVLNIGVGRFAQRYEMLSEAEIADLGAEGNRYFADLGRVSEATGNGQRPEPEGGWPRQPG

Radius of gyration: 20.63 Å; chains: 1; bounding box: 66×35×44 Å

Secondary structure (DSSP, 8-state):
-PPPPPTT---GGGGGGTT-HHHHHHHHHHHHHHHHH---HHHHHHHHHHHTTSS-HHHHHTSHHHHHHHHHHHHHHHHHHHTS-HHHHHHHHHHHHHHHHHHHHHHHHH----------PPPPPP-

Foldseek 3Di:
DDDDDDPPPPLLLPCVVVPQPLVSVVVLVVLVVLLVPDPDPVSVVLSVCSNVSNDHPVVSCPDPSNVVSVVVVVVVVVVVVVVDDPVRVVVVVVVVVVVVVVSVVVSVVPDDDDPPDPPDDDDDDDD

pLDDT: mean 73.82, std 18.46, range [34.56, 93.81]